Protein AF-A0A9X3W4S8-F1 (afdb_monomer_lite)

pLDDT: mean 86.87, std 7.03, range [58.88, 96.12]

Radius of gyration: 16.58 Å; chains: 1; bounding box: 48×26×32 Å

Structure (mmCIF, N/CA/C/O backbone):
data_AF-A0A9X3W4S8-F1
#
_entry.id   AF-A0A9X3W4S8-F1
#
loop_
_atom_site.group_PDB
_atom_site.id
_atom_site.type_symbol
_atom_site.label_atom_id
_atom_site.label_alt_id
_atom_site.label_comp_id
_atom_site.label_asym_id
_atom_site.label_entity_id
_atom_site.label_seq_id
_atom_site.pdbx_PDB_ins_code
_atom_site.Cartn_x
_atom_site.Cartn_y
_atom_site.Cartn_z
_atom_site.occupancy
_atom_site.B_iso_or_equiv
_atom_site.auth_seq_id
_atom_site.auth_comp_id
_atom_site.auth_asym_id
_atom_site.auth_atom_id
_atom_site.pdbx_PDB_model_num
ATOM 1 N N . MET A 1 1 ? 7.734 3.790 0.187 1.00 60.31 1 MET A N 1
ATOM 2 C CA . MET A 1 1 ? 6.835 4.851 -0.323 1.00 60.31 1 MET A CA 1
ATOM 3 C C . MET A 1 1 ? 5.477 4.817 0.371 1.00 60.31 1 MET A C 1
ATOM 5 O O . MET A 1 1 ? 5.163 5.800 1.024 1.00 60.31 1 MET A O 1
ATOM 9 N N . GLY A 1 2 ? 4.731 3.701 0.330 1.00 70.56 2 GLY A N 1
ATOM 10 C CA . GLY A 1 2 ? 3.427 3.576 1.013 1.00 70.56 2 GLY A CA 1
ATOM 11 C C . GLY A 1 2 ? 3.457 3.913 2.511 1.00 70.56 2 GLY A C 1
ATOM 12 O O . GLY A 1 2 ? 2.667 4.736 2.951 1.00 70.56 2 GLY A O 1
ATOM 13 N N . LYS A 1 3 ? 4.443 3.397 3.264 1.00 76.38 3 LYS A N 1
ATOM 14 C CA . LYS A 1 3 ? 4.583 3.662 4.713 1.00 76.38 3 LYS A CA 1
ATOM 15 C C . LYS A 1 3 ? 4.667 5.143 5.094 1.00 76.38 3 LYS A C 1
ATOM 17 O O . LYS A 1 3 ? 4.060 5.559 6.068 1.00 76.38 3 LYS A O 1
ATOM 22 N N . VAL A 1 4 ? 5.423 5.938 4.332 1.00 77.06 4 VAL A N 1
ATOM 23 C CA . VAL A 1 4 ? 5.604 7.374 4.622 1.00 77.06 4 VAL A CA 1
ATOM 24 C C . VAL A 1 4 ? 4.288 8.120 4.429 1.00 77.06 4 VAL A C 1
ATOM 26 O O . VAL A 1 4 ? 3.937 8.976 5.229 1.00 77.06 4 VAL A O 1
ATOM 29 N N . TYR A 1 5 ? 3.544 7.773 3.379 1.00 77.50 5 TYR A N 1
ATOM 30 C CA . TYR A 1 5 ? 2.245 8.383 3.126 1.00 77.50 5 TYR A CA 1
ATOM 31 C C . TYR A 1 5 ? 1.206 7.951 4.166 1.00 77.50 5 TYR A C 1
ATOM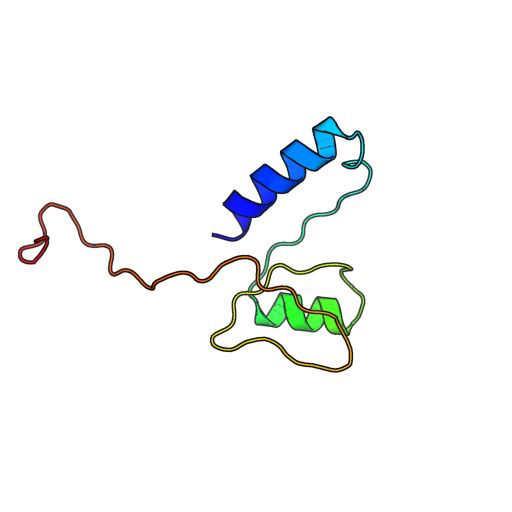 33 O O . TYR A 1 5 ? 0.455 8.782 4.664 1.00 77.50 5 TYR A O 1
ATOM 41 N N . LEU A 1 6 ? 1.223 6.671 4.548 1.00 82.00 6 LEU A N 1
ATOM 42 C CA . LEU A 1 6 ? 0.362 6.140 5.597 1.00 82.00 6 LEU A CA 1
ATOM 43 C C . LEU A 1 6 ? 0.609 6.833 6.945 1.00 82.00 6 LEU A C 1
ATOM 45 O O . LEU A 1 6 ? -0.350 7.166 7.624 1.00 82.00 6 LEU A O 1
ATOM 49 N N . ALA A 1 7 ? 1.863 7.124 7.307 1.00 84.12 7 ALA A N 1
ATOM 50 C CA . ALA A 1 7 ? 2.182 7.847 8.541 1.00 84.12 7 ALA A CA 1
ATOM 51 C C . ALA A 1 7 ? 1.526 9.240 8.606 1.00 84.12 7 ALA A C 1
ATOM 53 O O . ALA A 1 7 ? 0.994 9.622 9.648 1.00 84.12 7 ALA A O 1
ATOM 54 N N . ASN A 1 8 ? 1.513 9.973 7.487 1.00 84.62 8 ASN A N 1
ATOM 55 C CA . ASN A 1 8 ? 0.839 11.270 7.416 1.00 84.62 8 ASN A CA 1
ATOM 56 C C . ASN A 1 8 ? -0.679 11.120 7.580 1.00 84.62 8 ASN A C 1
ATOM 58 O O . ASN A 1 8 ? -1.268 11.829 8.387 1.00 84.62 8 ASN A O 1
ATOM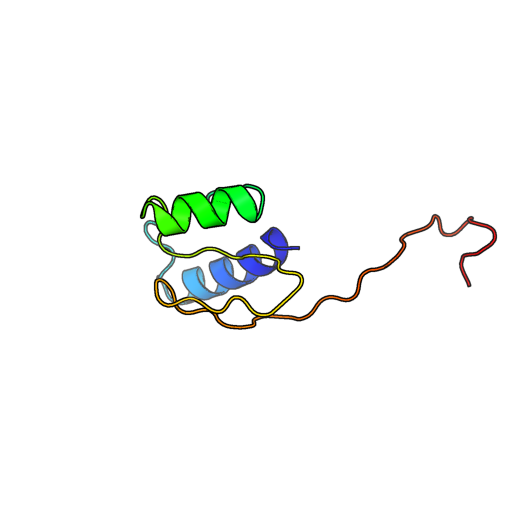 62 N N . ILE A 1 9 ? -1.291 10.151 6.887 1.00 83.94 9 ILE A N 1
ATOM 63 C CA . ILE A 1 9 ? -2.731 9.876 7.009 1.00 83.94 9 ILE A CA 1
ATOM 64 C C . ILE A 1 9 ? -3.095 9.519 8.451 1.00 83.94 9 ILE A C 1
ATOM 66 O O . ILE A 1 9 ? -4.055 10.050 8.990 1.00 83.94 9 ILE A O 1
ATOM 70 N N . LEU A 1 10 ? -2.328 8.639 9.095 1.00 86.88 10 LEU A N 1
ATOM 71 C CA . LEU A 1 10 ? -2.596 8.231 10.475 1.00 86.88 10 LEU A CA 1
ATOM 72 C C . LEU A 1 10 ? -2.483 9.402 11.451 1.00 86.88 10 LEU A C 1
ATOM 74 O O . LEU A 1 10 ? -3.245 9.458 12.409 1.00 86.88 10 LEU A O 1
ATOM 78 N N . THR A 1 11 ? -1.569 10.340 11.191 1.00 88.50 11 THR A N 1
ATOM 79 C CA . THR A 1 11 ? -1.440 11.569 11.986 1.00 88.50 11 THR A CA 1
ATOM 80 C C . THR A 1 11 ? -2.679 12.453 11.833 1.00 88.50 11 THR A C 1
ATOM 82 O O . THR A 1 11 ? -3.207 12.935 12.828 1.00 88.50 11 THR A O 1
ATOM 85 N N . GLU A 1 12 ? -3.172 12.638 10.607 1.00 89.44 12 GLU A N 1
ATOM 86 C CA . GLU A 1 12 ? -4.400 13.403 10.340 1.00 89.44 12 GLU A CA 1
ATOM 87 C C . GLU A 1 12 ? -5.636 12.722 10.955 1.00 89.44 12 GLU A C 1
ATOM 89 O O . GLU A 1 12 ? -6.468 13.380 11.571 1.00 89.44 12 GLU A O 1
ATOM 94 N N . LEU A 1 13 ? -5.740 11.392 10.862 1.00 88.81 13 LEU A N 1
ATOM 95 C CA . LEU A 1 13 ? -6.839 10.632 11.468 1.00 88.81 13 LEU A CA 1
ATOM 96 C C . LEU A 1 13 ? -6.810 10.682 13.000 1.00 88.81 13 LEU A C 1
ATOM 98 O O . LEU A 1 13 ? -7.867 10.746 13.617 1.00 88.81 13 LEU A O 1
ATOM 102 N N . ASP A 1 14 ? -5.630 10.662 13.622 1.00 89.69 14 ASP A N 1
ATOM 103 C CA . ASP A 1 14 ? -5.483 10.826 15.075 1.00 89.69 14 ASP A CA 1
ATOM 104 C C . ASP A 1 14 ? -5.959 12.211 15.537 1.00 89.69 14 ASP A C 1
ATOM 106 O O . ASP A 1 14 ? -6.731 12.308 16.489 1.00 89.69 14 ASP A O 1
ATOM 110 N N . GLN A 1 15 ? -5.598 13.273 14.806 1.00 92.00 15 GLN A N 1
ATOM 111 C CA . GLN A 1 15 ? -6.046 14.644 15.097 1.00 92.00 15 GLN A CA 1
ATOM 112 C C . GLN A 1 15 ? -7.574 14.795 15.074 1.00 92.00 15 GLN A C 1
ATOM 114 O O . GLN A 1 15 ? -8.128 15.572 15.851 1.00 92.00 15 GLN A O 1
ATOM 119 N N . GLU A 1 16 ? -8.253 14.019 14.231 1.00 92.44 16 GLU A N 1
ATOM 120 C CA . GLU A 1 16 ? -9.713 14.010 14.102 1.00 92.44 16 GLU A CA 1
ATOM 121 C C . GLU A 1 16 ? -10.405 12.966 15.010 1.00 92.44 16 GLU A C 1
ATOM 123 O O . GLU A 1 16 ? -11.622 12.802 14.944 1.00 92.44 16 GLU A O 1
ATOM 128 N N . ASN A 1 17 ? -9.668 12.260 15.882 1.00 87.50 17 ASN A N 1
ATOM 129 C CA . ASN A 1 17 ? -10.155 11.127 16.698 1.00 87.50 17 ASN A CA 1
ATOM 130 C C . ASN A 1 17 ? -10.769 9.976 15.870 1.00 87.50 17 ASN A C 1
ATOM 132 O O . ASN A 1 17 ? -11.703 9.294 16.295 1.00 87.50 17 ASN A O 1
ATOM 136 N N . LEU A 1 18 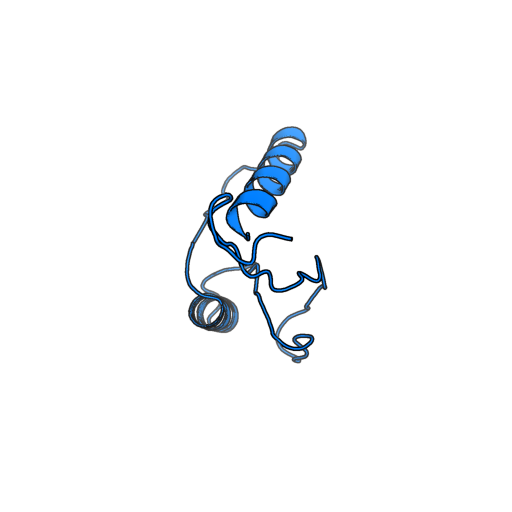? -10.242 9.752 14.667 1.00 85.88 18 LEU A N 1
ATOM 137 C CA . LEU A 1 18 ? -10.667 8.712 13.726 1.00 85.88 18 LEU A CA 1
ATOM 138 C C . LEU A 1 18 ? -9.709 7.515 13.679 1.00 85.88 18 LEU A C 1
ATOM 140 O O . LEU A 1 18 ? -9.917 6.592 12.895 1.00 85.88 18 LEU A O 1
ATOM 144 N N . ASN A 1 19 ? -8.657 7.500 14.497 1.00 80.75 19 ASN A N 1
ATOM 145 C CA . ASN A 1 19 ? -7.675 6.413 14.503 1.00 80.75 19 ASN A CA 1
ATOM 146 C C . ASN A 1 19 ? -8.108 5.168 15.297 1.00 80.75 19 ASN A C 1
ATOM 148 O O . ASN A 1 19 ? -7.359 4.192 15.389 1.00 80.75 19 ASN A O 1
ATOM 152 N N . HIS A 1 20 ? -9.299 5.191 15.893 1.00 79.12 20 HIS A N 1
ATOM 153 C CA . HIS A 1 20 ? -9.807 4.078 16.677 1.00 79.12 20 HIS A CA 1
ATOM 154 C C . HIS A 1 20 ? -10.120 2.883 15.760 1.00 79.12 20 HIS A C 1
ATOM 156 O O . HIS A 1 20 ? -10.895 3.001 14.817 1.00 79.12 20 HIS A O 1
ATOM 162 N N . ASN A 1 21 ? -9.540 1.719 16.073 1.00 83.94 21 ASN A N 1
ATOM 163 C CA . ASN A 1 21 ? -9.727 0.444 15.360 1.00 83.94 21 ASN A CA 1
ATOM 164 C C . ASN A 1 21 ? -9.163 0.382 13.927 1.00 83.94 21 ASN A C 1
ATOM 166 O O . ASN A 1 21 ? -9.682 -0.362 13.098 1.00 83.94 21 ASN A O 1
ATOM 170 N N . ILE A 1 22 ? -8.089 1.117 13.630 1.00 88.00 22 ILE A N 1
ATOM 171 C CA . ILE A 1 22 ? -7.355 0.933 12.371 1.00 88.00 22 ILE A CA 1
ATOM 172 C C . ILE A 1 22 ? -6.367 -0.227 12.518 1.00 88.00 22 ILE A C 1
ATOM 174 O O . ILE A 1 22 ? -5.420 -0.152 13.301 1.00 88.00 22 ILE A O 1
ATOM 178 N N . GLU A 1 23 ? -6.550 -1.275 11.717 1.00 89.94 23 GLU A N 1
ATOM 179 C CA . GLU A 1 23 ? -5.555 -2.330 11.532 1.00 89.94 23 GLU A CA 1
ATOM 180 C C . GLU A 1 23 ? -4.734 -2.065 10.265 1.00 89.94 23 GLU A C 1
ATOM 182 O O . GLU A 1 23 ? -5.270 -1.774 9.195 1.00 89.94 23 GLU A O 1
ATOM 187 N N . ILE A 1 24 ? -3.408 -2.152 10.380 1.00 89.12 24 ILE A N 1
ATOM 188 C CA . ILE A 1 24 ? -2.488 -1.897 9.269 1.00 89.12 24 ILE A CA 1
ATOM 189 C C . ILE A 1 24 ? -1.888 -3.221 8.812 1.00 89.12 24 ILE A C 1
ATOM 191 O O . ILE A 1 24 ? -1.158 -3.871 9.558 1.00 89.12 24 ILE A O 1
ATOM 195 N N . THR A 1 25 ? -2.128 -3.571 7.549 1.00 91.06 25 THR A N 1
ATOM 196 C CA . THR A 1 25 ? -1.485 -4.705 6.875 1.00 91.06 25 THR A CA 1
ATOM 197 C C . THR A 1 25 ? -0.479 -4.203 5.841 1.00 91.06 25 THR A C 1
ATOM 199 O O . THR A 1 25 ? -0.790 -3.337 5.023 1.00 91.06 25 THR A O 1
ATOM 202 N N . GLU A 1 26 ? 0.728 -4.772 5.835 1.00 90.06 26 GLU A N 1
ATOM 203 C CA . GLU A 1 26 ? 1.757 -4.473 4.837 1.00 90.06 26 GLU A CA 1
ATOM 204 C C . GLU A 1 26 ? 2.078 -5.705 3.985 1.00 90.06 26 GLU A C 1
ATOM 206 O O . GLU A 1 26 ? 2.459 -6.749 4.508 1.00 90.06 26 GLU A O 1
ATOM 211 N N . ALA A 1 27 ? 1.968 -5.564 2.664 1.00 92.50 27 ALA A N 1
ATOM 212 C CA . ALA A 1 27 ? 2.350 -6.579 1.683 1.00 92.50 27 ALA A CA 1
ATOM 213 C C . ALA A 1 27 ? 2.647 -5.926 0.315 1.00 92.50 27 ALA A C 1
ATOM 215 O O . ALA A 1 27 ? 2.615 -4.698 0.181 1.00 92.50 27 ALA A O 1
ATOM 216 N N . GLY A 1 28 ? 2.966 -6.729 -0.707 1.00 91.94 28 GLY A N 1
ATOM 217 C CA . GLY A 1 28 ? 3.113 -6.238 -2.082 1.00 91.94 28 GLY A CA 1
ATOM 218 C C . GLY A 1 28 ? 1.770 -5.830 -2.707 1.00 91.94 28 GLY A C 1
ATOM 219 O O . GLY A 1 28 ? 0.720 -6.288 -2.265 1.00 91.94 28 GLY A O 1
ATOM 220 N N . SER A 1 29 ? 1.788 -5.005 -3.769 1.00 91.69 29 SER A N 1
ATOM 221 C CA . SER A 1 29 ? 0.552 -4.547 -4.440 1.00 91.69 29 SER A CA 1
ATOM 222 C C . SER A 1 29 ? -0.362 -5.704 -4.862 1.00 91.69 29 SER A C 1
ATOM 224 O O . SER A 1 29 ? -1.575 -5.586 -4.740 1.00 91.69 29 SER A O 1
ATOM 226 N N . ASN A 1 30 ? 0.204 -6.815 -5.345 1.00 92.06 30 ASN A N 1
ATOM 227 C CA . ASN A 1 30 ? -0.585 -7.964 -5.796 1.00 92.06 30 ASN A CA 1
ATOM 228 C C . ASN A 1 30 ? -1.324 -8.634 -4.630 1.00 92.06 30 ASN A C 1
ATOM 230 O O . ASN A 1 30 ? -2.518 -8.895 -4.736 1.00 92.06 30 ASN A O 1
ATOM 234 N N . ASP A 1 31 ? -0.637 -8.849 -3.507 1.00 95.56 31 ASP A N 1
ATOM 235 C CA . ASP A 1 31 ? -1.226 -9.477 -2.321 1.00 95.56 31 ASP A CA 1
ATOM 236 C C . ASP A 1 31 ? -2.312 -8.585 -1.710 1.00 95.56 31 ASP A C 1
ATOM 238 O O . ASP A 1 31 ? -3.387 -9.059 -1.353 1.00 95.56 31 ASP A O 1
ATOM 242 N N . LEU A 1 32 ? -2.059 -7.274 -1.635 1.00 94.12 32 LEU A N 1
ATOM 243 C CA . LEU A 1 32 ? -3.047 -6.306 -1.157 1.00 94.12 32 LEU A CA 1
ATOM 244 C C . LEU A 1 32 ? -4.269 -6.230 -2.083 1.00 94.12 32 LEU A C 1
ATOM 246 O O . LEU A 1 32 ? -5.386 -6.114 -1.593 1.00 94.12 32 LEU A O 1
ATOM 250 N N . SER A 1 33 ? -4.079 -6.332 -3.403 1.00 92.62 33 SER A N 1
ATOM 251 C CA . SER A 1 33 ? -5.191 -6.381 -4.361 1.00 92.62 33 SER A CA 1
ATOM 252 C C . SER A 1 33 ? -6.070 -7.610 -4.133 1.00 92.62 33 SER A C 1
ATOM 254 O O . SER A 1 33 ? -7.288 -7.482 -4.090 1.00 92.62 33 SER A O 1
ATOM 256 N N . ALA A 1 34 ? -5.466 -8.784 -3.921 1.00 93.62 34 ALA A N 1
ATOM 257 C CA . ALA A 1 34 ? -6.209 -10.008 -3.626 1.00 93.62 34 ALA A CA 1
ATOM 258 C C . ALA A 1 34 ? -6.971 -9.910 -2.293 1.00 93.62 34 ALA A C 1
ATOM 260 O O . ALA A 1 34 ? -8.140 -10.278 -2.218 1.00 93.62 34 ALA A O 1
ATOM 261 N N . LYS A 1 35 ? -6.343 -9.350 -1.251 1.00 95.38 35 LYS A N 1
ATOM 262 C CA . LYS A 1 35 ? -6.998 -9.108 0.044 1.00 95.38 35 LYS A CA 1
ATOM 263 C C . LYS A 1 35 ? -8.185 -8.152 -0.069 1.00 95.38 35 LYS A C 1
ATOM 265 O O . LYS A 1 35 ? -9.210 -8.393 0.561 1.00 95.38 35 LYS A O 1
ATOM 270 N N . LEU A 1 36 ? -8.057 -7.097 -0.876 1.00 93.62 36 LEU A N 1
ATOM 271 C CA . LEU A 1 36 ? -9.146 -6.158 -1.151 1.00 93.62 36 LEU A CA 1
ATOM 272 C C . LEU A 1 36 ? -10.302 -6.857 -1.886 1.00 93.62 36 LEU A C 1
ATOM 274 O O . LEU A 1 36 ? -11.459 -6.684 -1.523 1.00 93.62 36 LEU A O 1
ATOM 278 N N . GLU A 1 37 ? -9.992 -7.687 -2.885 1.00 92.56 37 GLU A N 1
ATOM 279 C CA . GLU A 1 37 ? -10.985 -8.455 -3.654 1.00 92.56 37 GLU A CA 1
ATOM 280 C C . GLU A 1 37 ? -11.728 -9.494 -2.811 1.00 92.56 37 GLU A C 1
ATOM 282 O O . GLU A 1 37 ? -12.926 -9.701 -3.004 1.00 92.56 37 GLU A O 1
ATOM 287 N N . ASN A 1 38 ? -11.038 -10.106 -1.852 1.00 94.56 38 ASN A N 1
ATOM 288 C CA . ASN A 1 38 ? -11.619 -11.074 -0.925 1.00 94.56 38 ASN A CA 1
ATOM 289 C C . ASN A 1 38 ? -12.383 -10.424 0.242 1.00 94.56 38 ASN A C 1
ATOM 291 O O . ASN A 1 38 ? -12.997 -11.141 1.031 1.00 94.56 38 ASN A O 1
ATOM 295 N N . GLY A 1 39 ? -12.336 -9.093 0.383 1.00 93.94 39 GLY A N 1
ATOM 296 C CA . GLY A 1 39 ? -12.929 -8.378 1.517 1.00 93.94 39 GLY A CA 1
ATOM 297 C C . GLY A 1 39 ? -12.185 -8.582 2.842 1.00 93.94 39 GLY A C 1
ATOM 298 O O . GLY A 1 39 ? -12.771 -8.415 3.906 1.00 93.94 39 GLY A O 1
ATOM 299 N N . GLU A 1 40 ? -10.907 -8.965 2.795 1.00 96.12 40 GLU A N 1
ATOM 300 C CA . GLU A 1 40 ? -10.049 -9.098 3.983 1.00 96.12 40 GLU A CA 1
ATOM 301 C C . GLU A 1 40 ? -9.531 -7.742 4.485 1.00 96.12 40 GLU A C 1
ATOM 303 O O . GLU A 1 40 ? -9.127 -7.629 5.639 1.00 96.12 40 GLU A O 1
ATOM 308 N N . ILE A 1 41 ? -9.498 -6.733 3.611 1.00 94.94 41 ILE A N 1
ATOM 309 C CA . ILE A 1 41 ? -9.154 -5.344 3.934 1.00 94.94 41 ILE A CA 1
ATOM 310 C C . ILE A 1 41 ? -10.128 -4.400 3.229 1.00 94.94 41 ILE A C 1
ATOM 312 O O . ILE A 1 41 ? -10.567 -4.684 2.116 1.00 94.94 41 ILE A O 1
ATOM 316 N N . ASP A 1 42 ? -10.406 -3.251 3.843 1.00 92.19 42 ASP A N 1
ATOM 317 C CA . ASP A 1 42 ? -11.358 -2.274 3.297 1.00 92.19 42 ASP A CA 1
ATOM 318 C C . ASP A 1 42 ? -10.717 -1.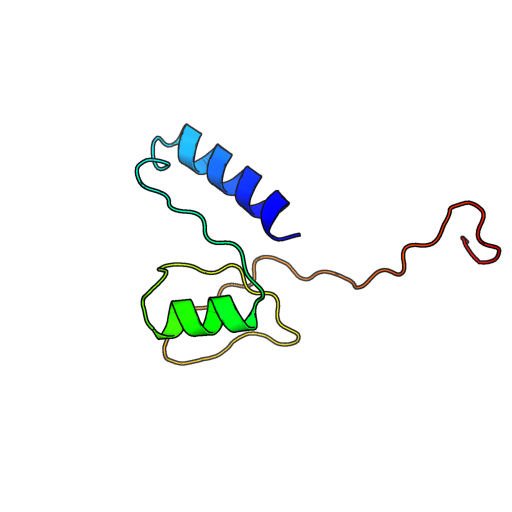310 2.288 1.00 92.19 42 ASP A C 1
ATOM 320 O O . ASP A 1 42 ? -11.352 -0.858 1.334 1.00 92.19 42 ASP A O 1
ATOM 324 N N . ILE A 1 43 ? -9.449 -0.949 2.516 1.00 91.62 43 ILE A N 1
ATOM 325 C CA . ILE A 1 43 ? -8.720 0.063 1.742 1.00 91.62 43 ILE A CA 1
ATOM 326 C C . ILE A 1 43 ? -7.288 -0.416 1.502 1.00 91.62 43 ILE A C 1
ATOM 328 O O . ILE A 1 43 ? -6.613 -0.883 2.418 1.00 91.62 43 ILE A O 1
ATOM 332 N N . ALA A 1 44 ? -6.792 -0.236 0.275 1.00 92.06 44 ALA A N 1
ATOM 333 C CA . ALA A 1 44 ? -5.416 -0.554 -0.094 1.00 92.06 44 ALA A CA 1
ATOM 334 C C . ALA A 1 44 ? -4.717 0.621 -0.794 1.00 92.06 44 ALA A C 1
ATOM 336 O O . ALA A 1 44 ? -5.265 1.260 -1.693 1.00 92.06 44 ALA A O 1
ATOM 337 N N . LEU A 1 45 ? -3.457 0.868 -0.424 1.00 90.75 45 LEU A N 1
ATOM 338 C CA . LEU A 1 45 ? -2.557 1.753 -1.164 1.00 90.75 45 LEU A CA 1
ATOM 339 C C . LEU A 1 45 ? -1.755 0.922 -2.171 1.00 90.75 45 LEU A C 1
ATOM 341 O O . LEU A 1 45 ? -0.787 0.257 -1.806 1.00 90.75 45 LEU A O 1
ATOM 345 N N . LEU A 1 46 ? -2.153 0.974 -3.442 1.00 90.62 46 LEU A N 1
ATOM 346 C CA . LEU A 1 46 ? -1.565 0.161 -4.507 1.00 90.62 46 LEU A CA 1
ATOM 347 C C . LEU A 1 46 ? -0.667 0.996 -5.425 1.00 90.62 46 LEU A C 1
ATOM 349 O O . LEU A 1 46 ? -1.053 2.064 -5.900 1.00 90.62 46 LEU A O 1
ATOM 353 N N . ASN A 1 47 ? 0.525 0.477 -5.724 1.00 89.69 47 ASN A N 1
ATOM 354 C CA . ASN A 1 47 ? 1.316 0.958 -6.856 1.00 89.69 47 ASN A CA 1
ATOM 355 C C . ASN A 1 47 ? 0.882 0.220 -8.120 1.00 89.69 47 ASN A C 1
ATOM 357 O O . ASN A 1 47 ? 0.790 -1.007 -8.101 1.00 89.69 47 ASN A O 1
ATOM 361 N N . SER A 1 48 ? 0.707 0.958 -9.214 1.00 88.50 48 SER A N 1
ATOM 362 C CA . SER A 1 48 ? 0.368 0.402 -10.521 1.00 88.50 48 SER A CA 1
ATOM 363 C C . SER A 1 48 ? 1.137 1.109 -11.637 1.00 88.50 48 SER A C 1
ATOM 365 O O . SER A 1 48 ? 1.493 2.282 -11.512 1.00 88.50 48 SER A O 1
ATOM 367 N N . LEU A 1 49 ? 1.389 0.384 -12.731 1.00 88.75 49 LEU A N 1
ATOM 368 C CA . LEU A 1 49 ? 1.997 0.920 -13.955 1.00 88.75 49 LEU A CA 1
ATOM 369 C C . LEU A 1 49 ? 0.983 1.681 -14.825 1.00 88.75 49 LEU A C 1
ATOM 371 O O . LEU A 1 49 ? 1.371 2.479 -15.674 1.00 88.75 49 LEU A O 1
ATOM 375 N N . SER A 1 50 ? -0.310 1.448 -14.604 1.00 85.44 50 SER A N 1
ATOM 376 C CA . SER A 1 50 ? -1.427 2.103 -15.285 1.00 85.44 50 SER A CA 1
ATOM 377 C C . SER A 1 50 ? -2.556 2.416 -14.294 1.00 85.44 50 SER A C 1
ATOM 379 O O . SER A 1 50 ? -2.619 1.806 -13.223 1.00 85.44 50 SER A O 1
ATOM 381 N N . PRO A 1 51 ? -3.463 3.362 -14.598 1.00 84.12 51 PRO A N 1
ATOM 382 C CA . PRO A 1 51 ? -4.636 3.593 -13.762 1.00 84.12 51 PRO A CA 1
ATOM 383 C C . PRO A 1 51 ? -5.414 2.291 -13.533 1.00 84.12 51 PRO A C 1
ATOM 385 O O . PRO A 1 51 ? -5.717 1.570 -14.483 1.00 84.12 51 PRO A O 1
ATOM 388 N N . ILE A 1 52 ? -5.724 1.992 -12.272 1.00 88.06 52 ILE A N 1
ATOM 389 C CA . ILE A 1 52 ? -6.519 0.819 -11.907 1.00 88.06 52 ILE A CA 1
ATOM 390 C C . ILE A 1 52 ? -7.973 1.142 -12.234 1.00 88.06 52 ILE A C 1
ATOM 392 O O . ILE A 1 52 ? -8.546 2.045 -11.630 1.00 88.06 52 ILE A O 1
ATOM 396 N N . ASN A 1 53 ? -8.558 0.434 -13.194 1.00 82.25 53 ASN A N 1
ATOM 397 C CA . ASN A 1 53 ? -9.948 0.628 -13.583 1.00 82.25 53 ASN A CA 1
ATOM 398 C C . ASN A 1 53 ? -10.664 -0.719 -13.522 1.00 82.25 53 ASN A C 1
ATOM 400 O O . ASN A 1 53 ? -10.365 -1.612 -14.316 1.00 82.25 53 ASN A O 1
ATOM 404 N N . ASN A 1 54 ? -11.562 -0.885 -12.555 1.00 79.19 54 ASN A N 1
ATOM 405 C CA . ASN A 1 54 ? -12.400 -2.068 -12.458 1.00 79.19 54 ASN A CA 1
ATOM 406 C C . ASN A 1 54 ? -13.780 -1.706 -11.889 1.00 79.19 54 ASN A C 1
ATOM 408 O O . ASN A 1 54 ? -13.994 -0.600 -11.400 1.00 79.19 54 ASN A O 1
ATOM 412 N N . ASN A 1 55 ? -14.709 -2.658 -11.953 1.00 83.81 55 ASN A N 1
ATOM 413 C CA . ASN A 1 55 ? -16.083 -2.450 -11.494 1.00 83.81 55 ASN A CA 1
ATOM 414 C C . ASN A 1 55 ? -16.302 -2.832 -10.019 1.00 83.81 55 ASN A C 1
ATOM 416 O O . ASN A 1 55 ? -17.408 -2.659 -9.517 1.00 83.81 55 ASN A O 1
ATOM 420 N N . HIS A 1 56 ? -15.295 -3.393 -9.343 1.00 83.38 56 HIS A N 1
ATOM 421 C CA . HIS A 1 56 ? -15.431 -3.935 -7.986 1.00 83.38 56 HIS A CA 1
ATOM 422 C C . HIS A 1 56 ? -14.989 -2.949 -6.901 1.00 83.38 56 HIS A C 1
ATOM 424 O O . HIS A 1 56 ? -15.469 -3.033 -5.777 1.00 83.38 56 HIS A O 1
ATOM 430 N N . TYR A 1 57 ? -14.109 -2.003 -7.225 1.00 86.12 57 TYR A N 1
ATOM 431 C CA . TYR A 1 57 ? -13.634 -0.989 -6.295 1.00 86.12 57 TYR A CA 1
ATOM 432 C C . TYR A 1 57 ? -13.385 0.341 -6.996 1.00 86.12 57 TYR A C 1
ATOM 434 O O . TYR A 1 57 ? -13.053 0.422 -8.177 1.00 86.12 57 TYR A O 1
ATOM 442 N N . GLN A 1 58 ? -13.533 1.417 -6.229 1.00 89.94 58 GLN A N 1
ATOM 443 C CA . GLN A 1 58 ? -13.179 2.751 -6.685 1.00 89.94 58 GLN A CA 1
ATOM 444 C C . GLN A 1 58 ? -11.688 2.980 -6.470 1.00 89.94 58 GLN A C 1
ATOM 446 O O . GLN A 1 58 ? -11.163 2.757 -5.380 1.00 89.94 58 GLN A O 1
ATOM 451 N N . SER A 1 59 ? -11.007 3.463 -7.504 1.00 91.69 59 SE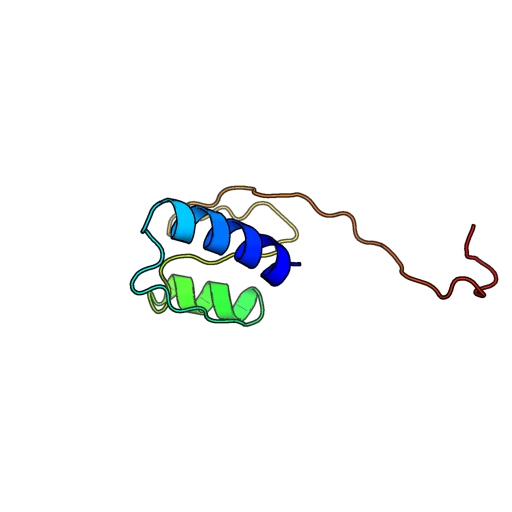R A N 1
ATOM 452 C CA . SER A 1 59 ? -9.611 3.867 -7.402 1.00 91.69 59 SER A CA 1
ATOM 453 C C . SER A 1 59 ? -9.496 5.390 -7.448 1.00 91.69 59 SER A C 1
ATOM 455 O O . SER A 1 59 ? -10.208 6.081 -8.181 1.00 91.69 59 SER A O 1
ATOM 457 N N . LYS A 1 60 ? -8.574 5.931 -6.650 1.00 89.56 60 LYS A N 1
ATOM 458 C CA . LYS A 1 60 ? -8.212 7.349 -6.676 1.00 89.56 60 LYS A CA 1
ATOM 459 C C . LYS A 1 60 ? -6.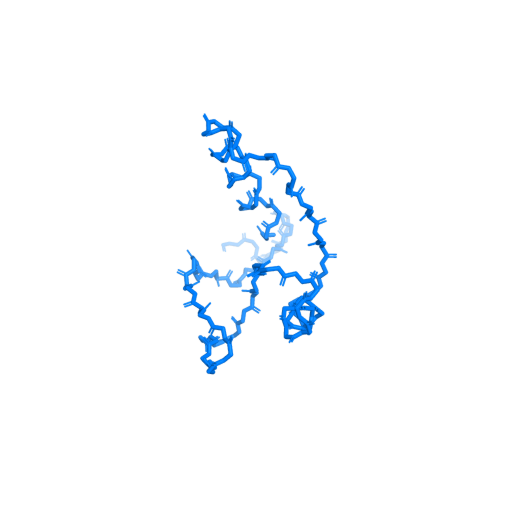709 7.465 -6.847 1.00 89.56 60 LYS A C 1
ATOM 461 O O . LYS A 1 60 ? -5.944 6.926 -6.050 1.00 89.56 60 LYS A O 1
ATOM 466 N N . LEU A 1 61 ? -6.278 8.196 -7.873 1.00 89.38 61 LEU A N 1
ATOM 467 C CA . LEU A 1 61 ? -4.865 8.512 -8.040 1.00 89.38 61 LEU A CA 1
ATOM 468 C C . LEU A 1 61 ? -4.429 9.466 -6.924 1.00 89.38 61 LEU A C 1
ATOM 470 O O . LEU A 1 61 ? -4.878 10.608 -6.864 1.00 89.38 61 LEU A O 1
ATOM 474 N N . LEU A 1 62 ? -3.538 8.993 -6.055 1.00 86.19 62 LEU A N 1
ATOM 475 C CA . LEU A 1 62 ? -2.966 9.803 -4.976 1.00 86.19 62 LEU A CA 1
ATOM 476 C C . LEU A 1 62 ? -1.673 10.499 -5.411 1.00 86.19 62 LEU A C 1
ATOM 478 O O . LEU A 1 62 ? -1.417 11.639 -5.031 1.00 86.19 62 LEU A O 1
ATOM 482 N N . ARG A 1 63 ? -0.836 9.809 -6.198 1.00 85.44 63 ARG A N 1
ATOM 483 C CA . ARG A 1 63 ? 0.455 10.323 -6.667 1.00 85.44 63 ARG A CA 1
ATOM 484 C C . ARG A 1 63 ? 0.982 9.528 -7.857 1.00 85.44 63 ARG A C 1
ATOM 486 O O . ARG A 1 63 ? 0.895 8.305 -7.873 1.00 85.44 63 ARG A O 1
ATOM 493 N N . THR A 1 64 ? 1.663 10.225 -8.762 1.00 87.56 64 THR A N 1
ATOM 494 C CA . THR A 1 64 ? 2.569 9.623 -9.749 1.00 87.56 64 THR A CA 1
ATOM 495 C C . THR A 1 64 ? 4.008 9.765 -9.261 1.00 87.56 64 THR A C 1
ATOM 497 O O . THR A 1 64 ? 4.437 10.861 -8.901 1.00 87.56 64 THR A O 1
ATOM 500 N N . ASN A 1 65 ? 4.759 8.664 -9.222 1.00 83.69 65 ASN A N 1
ATOM 501 C CA . ASN A 1 65 ? 6.164 8.666 -8.816 1.00 83.69 65 ASN A CA 1
ATOM 502 C C . ASN A 1 65 ? 7.057 8.434 -10.035 1.00 83.69 65 ASN A C 1
ATOM 504 O O . ASN A 1 65 ? 6.793 7.533 -10.827 1.00 83.69 65 ASN A O 1
ATOM 508 N N . SER A 1 66 ? 8.136 9.207 -10.162 1.00 84.88 66 SER A N 1
ATOM 509 C CA . SER A 1 66 ? 9.192 8.898 -11.122 1.00 84.88 66 SER A CA 1
ATOM 510 C C . SER A 1 66 ? 10.109 7.809 -10.570 1.00 84.88 66 SER A C 1
ATOM 512 O O . SER A 1 66 ? 10.480 7.823 -9.393 1.00 84.88 66 SER A O 1
ATOM 514 N N . VAL A 1 67 ? 10.487 6.862 -11.429 1.00 84.88 67 VAL A N 1
ATOM 515 C CA . VAL A 1 67 ? 11.540 5.894 -11.113 1.00 84.88 67 VAL A CA 1
ATOM 516 C C . VAL A 1 67 ? 12.872 6.632 -11.132 1.00 84.88 67 VAL A C 1
ATOM 518 O O . VAL A 1 67 ? 13.172 7.362 -12.075 1.00 84.88 67 VAL A O 1
ATOM 521 N N . LYS A 1 68 ? 13.662 6.460 -10.073 1.00 86.12 68 LYS A N 1
ATOM 522 C CA . LYS A 1 68 ? 14.984 7.070 -9.936 1.00 86.12 68 LYS A CA 1
ATOM 523 C C . LYS A 1 68 ? 16.024 5.977 -9.760 1.00 86.12 68 LYS A C 1
ATOM 525 O O . LYS A 1 68 ? 15.811 5.046 -8.987 1.00 86.12 68 LYS A O 1
ATOM 530 N N . LEU A 1 69 ? 17.153 6.126 -10.442 1.00 87.69 69 LEU A N 1
ATOM 531 C CA . LEU A 1 69 ? 18.358 5.367 -10.139 1.00 87.69 69 LEU A CA 1
ATOM 532 C C . LEU A 1 69 ? 19.073 6.078 -8.993 1.00 87.69 69 LEU A C 1
ATOM 534 O O . LEU A 1 69 ? 19.424 7.250 -9.111 1.00 87.69 69 LEU A O 1
ATOM 538 N N . ILE A 1 70 ? 19.243 5.383 -7.871 1.00 87.88 70 ILE A N 1
ATOM 539 C CA . ILE A 1 70 ? 19.996 5.901 -6.730 1.00 87.88 70 ILE A CA 1
ATOM 540 C C . ILE A 1 70 ? 21.392 5.296 -6.795 1.00 87.88 70 ILE A C 1
ATOM 542 O O . ILE A 1 70 ? 21.551 4.080 -6.708 1.00 87.88 70 ILE A O 1
ATOM 546 N N . VAL A 1 71 ? 22.390 6.157 -6.966 1.00 90.81 71 VAL A N 1
ATOM 547 C CA . VAL A 1 71 ? 23.807 5.788 -6.996 1.00 90.81 71 VAL A CA 1
ATOM 548 C C . VAL A 1 71 ? 24.530 6.403 -5.802 1.00 90.81 71 VAL A C 1
ATOM 550 O O . VAL A 1 71 ? 24.071 7.391 -5.225 1.00 90.81 71 VAL A O 1
ATOM 553 N N . SER A 1 72 ? 25.670 5.822 -5.425 1.00 92.75 72 SER A N 1
ATOM 554 C CA . SER A 1 72 ? 26.578 6.461 -4.467 1.00 92.75 72 SER A CA 1
ATOM 555 C C . SER A 1 72 ? 26.983 7.850 -4.973 1.00 92.75 72 SER A C 1
ATOM 557 O O . SER A 1 72 ? 27.206 8.022 -6.169 1.00 92.75 72 SER A O 1
ATOM 559 N N . GLN A 1 73 ? 27.156 8.818 -4.067 1.00 87.56 73 GLN A N 1
ATOM 560 C CA . GLN A 1 73 ? 27.697 10.141 -4.421 1.00 87.56 73 GLN A CA 1
ATOM 561 C C . GLN A 1 73 ? 29.112 10.068 -5.015 1.00 87.56 73 GLN A C 1
ATOM 563 O O . GLN A 1 73 ? 29.565 11.010 -5.649 1.00 87.56 73 GLN A O 1
ATOM 568 N N . GLN A 1 74 ? 29.821 8.961 -4.793 1.00 91.88 74 GLN A N 1
ATOM 569 C CA . GLN A 1 74 ? 31.157 8.718 -5.339 1.00 91.88 74 GLN A CA 1
ATOM 570 C C . GLN A 1 74 ? 31.120 7.951 -6.669 1.00 91.88 74 GLN A C 1
ATOM 572 O O . GLN A 1 74 ? 32.163 7.564 -7.193 1.00 91.88 74 GLN A O 1
ATOM 577 N N . HIS A 1 75 ? 29.933 7.663 -7.203 1.00 86.12 75 HIS A N 1
ATOM 578 C CA . HIS A 1 75 ? 29.800 6.942 -8.459 1.00 86.12 75 HIS A CA 1
ATOM 579 C C . HIS A 1 75 ? 30.223 7.839 -9.626 1.00 86.12 75 HIS A C 1
ATOM 581 O O . HIS A 1 75 ? 29.796 8.983 -9.716 1.00 86.12 75 HIS A O 1
ATOM 587 N N . HIS A 1 76 ? 31.008 7.308 -10.565 1.00 84.81 76 HIS A N 1
ATOM 588 C CA . HIS A 1 76 ? 31.576 8.080 -11.683 1.00 84.81 76 HIS A CA 1
ATOM 589 C C . HIS A 1 76 ? 30.525 8.794 -12.562 1.00 84.81 76 HIS A C 1
ATOM 591 O O . HIS A 1 76 ? 30.849 9.729 -13.284 1.00 84.81 76 HIS A O 1
ATOM 597 N N . HIS A 1 77 ? 29.259 8.375 -12.478 1.00 74.12 77 HIS A N 1
ATOM 598 C CA . HIS A 1 77 ? 28.127 8.948 -13.209 1.00 74.12 77 HIS A CA 1
ATOM 599 C C . HIS A 1 77 ? 27.096 9.650 -12.304 1.00 74.12 77 HIS A C 1
ATOM 601 O O . HIS A 1 77 ? 25.928 9.742 -12.673 1.00 74.12 77 HIS A O 1
ATOM 607 N N . SER A 1 78 ? 27.477 10.100 -11.103 1.00 69.38 78 SER A N 1
ATOM 608 C CA . SER A 1 78 ? 26.642 11.005 -10.305 1.00 69.38 78 SER A CA 1
ATOM 609 C C . SER A 1 78 ? 26.823 12.440 -10.819 1.00 69.38 78 SER A C 1
ATOM 611 O O . SER A 1 78 ? 27.672 13.184 -10.330 1.00 69.38 78 SER A O 1
ATOM 613 N N . SER A 1 79 ? 26.094 12.807 -11.870 1.00 58.88 79 SER A N 1
ATOM 614 C CA . SER A 1 79 ? 26.049 14.165 -12.433 1.00 58.88 79 SER A CA 1
ATOM 615 C C . SER A 1 79 ? 24.605 14.603 -12.593 1.00 58.88 79 SER A C 1
ATOM 617 O O . SER A 1 79 ? 23.794 13.751 -13.021 1.00 58.88 79 SER A O 1
#

Organism: Lactobacillus amylovorus (NCBI:txid1604)

Foldseek 3Di:
DVVVVVVVVCVVCVVVVNNPPDDDDDDAQVVQVVCCVVVVDVDDDHDDPDDDDDDSDDDDDPDDDDDDDDDPPPDPPPD

Secondary structure (DSSP, 8-state):
-HHHHHHHHHHHHHHTT--TT-------HHHHHHHHHTTS-S------SS----SSS---------------TTSTT--

InterPro domains:
  IPR005119 LysR, substrate-binding [PF03466] (2-75)

Sequence (79 aa):
MGKVYLANILTELDQENLNHNIEITEAGSNDLSAKLENGEIDIALLNSLSPINNNHYQSKLLRTNSVKLIVSQQHHHSS